Protein AF-A0A931U720-F1 (afdb_monomer_lite)

Foldseek 3Di:
DPVVVVVLVVLVVVLVVLLVVQLVQFDADDLQDDDPVRVVVLVVVLVVDDPVCSVVSCVQCNDSVNSNVVQLVVQLCCQVPPVCCCVPQNPVVLVVQLVQLLVVCCVVPVPSLVVQQVVLSVSCSRGPFRGPNGSCSNVCSSVVSSVRSVVVVVVPVVDPPPD

Secondary structure (DSSP, 8-state):
--HHHHHHHHHHHHHHHHHHHHHHHSPPP-TTS--HHHHHHHHHHHTTS-TTTHHHHHHHHTSHHHHHHHHHHHHHHHHH-HHHHHHHTS-GGGHHHHHHHHHHHHHH-HHHHHHHHHHHHHHHHHH----TT-SGGGHHHHHHHHHHHHHHHHHHHHS----

pLDDT: mean 89.55, std 8.54, range [46.06, 97.62]

Structure (mmCIF, N/CA/C/O backbone):
data_AF-A0A931U720-F1
#
_entry.id   AF-A0A931U720-F1
#
loop_
_atom_site.group_PDB
_atom_site.id
_atom_site.type_symbol
_atom_site.label_atom_id
_atom_site.label_alt_id
_atom_site.label_comp_id
_atom_site.label_asym_id
_atom_site.label_entity_id
_atom_site.label_seq_id
_atom_site.pdbx_PDB_ins_code
_atom_site.Cartn_x
_atom_site.Cartn_y
_atom_site.Cartn_z
_atom_site.occupancy
_atom_site.B_iso_or_equiv
_atom_site.auth_seq_id
_atom_site.auth_comp_id
_atom_site.auth_asym_id
_atom_site.auth_atom_id
_atom_site.pdbx_PDB_model_num
ATOM 1 N N . MET A 1 1 ? -31.435 3.318 12.784 1.00 46.06 1 MET A N 1
ATOM 2 C CA . MET A 1 1 ? -30.032 3.170 12.314 1.00 46.06 1 MET A CA 1
ATOM 3 C C . MET A 1 1 ? -29.774 3.881 10.969 1.00 46.06 1 MET A C 1
ATOM 5 O O . MET A 1 1 ? -29.479 3.225 9.979 1.00 46.06 1 MET A O 1
ATOM 9 N N . ARG A 1 2 ? -29.867 5.222 10.889 1.00 50.47 2 ARG A N 1
ATOM 10 C CA . ARG A 1 2 ? -29.521 5.994 9.664 1.00 50.47 2 ARG A CA 1
ATOM 11 C C . ARG A 1 2 ? -28.153 6.699 9.735 1.00 50.47 2 ARG A C 1
ATOM 13 O O . ARG A 1 2 ? -27.600 7.018 8.689 1.00 50.47 2 ARG A O 1
ATOM 20 N N . LEU A 1 3 ? -27.576 6.855 10.934 1.00 54.62 3 LEU A N 1
ATOM 21 C CA . LEU A 1 3 ? -26.295 7.549 11.147 1.00 54.62 3 LEU A CA 1
ATOM 22 C C . LEU A 1 3 ? -25.107 6.891 10.413 1.00 54.62 3 LEU A C 1
ATOM 24 O O . LEU A 1 3 ? -24.229 7.589 9.921 1.00 54.62 3 LEU A O 1
ATOM 28 N N . GLY A 1 4 ? -25.102 5.558 10.277 1.00 78.50 4 GLY A N 1
ATOM 29 C CA . GLY A 1 4 ? -23.968 4.824 9.696 1.00 78.50 4 GLY A CA 1
ATOM 30 C C . GLY A 1 4 ? -23.730 5.075 8.203 1.00 78.50 4 GLY A C 1
ATOM 31 O O . GLY A 1 4 ? -22.589 5.036 7.754 1.00 78.50 4 GLY A O 1
ATOM 32 N N . ARG A 1 5 ? -24.778 5.383 7.422 1.00 84.94 5 ARG A N 1
ATOM 33 C CA . ARG A 1 5 ? -24.624 5.630 5.976 1.00 84.94 5 ARG A CA 1
ATOM 34 C C . ARG A 1 5 ? -24.016 7.002 5.698 1.00 84.94 5 ARG A C 1
ATOM 36 O O . ARG A 1 5 ? -23.138 7.106 4.854 1.00 84.94 5 ARG A O 1
ATOM 43 N N . GLY A 1 6 ? -24.448 8.032 6.430 1.00 90.12 6 GLY A N 1
ATOM 44 C CA . GLY A 1 6 ? -23.916 9.390 6.277 1.00 90.12 6 GLY A CA 1
ATOM 45 C C . GLY A 1 6 ? -22.420 9.461 6.583 1.00 90.12 6 GLY A C 1
ATOM 46 O O . GLY A 1 6 ? -21.660 9.998 5.784 1.00 90.12 6 GLY A O 1
ATOM 47 N N . ILE A 1 7 ? -21.992 8.834 7.684 1.00 89.50 7 ILE A N 1
ATOM 48 C CA . ILE A 1 7 ? -20.573 8.759 8.067 1.00 89.50 7 ILE A CA 1
ATOM 49 C C . ILE A 1 7 ? -19.758 8.019 7.001 1.00 89.50 7 ILE A C 1
ATOM 51 O O . ILE A 1 7 ? -18.675 8.470 6.641 1.00 89.50 7 ILE A O 1
ATOM 55 N N . TYR A 1 8 ? -20.286 6.920 6.454 1.00 89.56 8 TYR A N 1
ATOM 56 C CA . TYR A 1 8 ? -19.620 6.193 5.376 1.00 89.56 8 TYR A CA 1
ATOM 57 C C . TYR A 1 8 ? -19.434 7.053 4.118 1.00 89.56 8 TYR A C 1
ATOM 59 O O . TYR A 1 8 ? -18.322 7.137 3.607 1.00 89.56 8 TYR A O 1
ATOM 67 N N . TYR A 1 9 ? -20.480 7.733 3.638 1.00 93.25 9 TYR A N 1
ATOM 68 C CA . TYR A 1 9 ? -20.360 8.598 2.458 1.00 93.25 9 TYR A CA 1
ATOM 69 C C . TYR A 1 9 ? -19.408 9.770 2.688 1.00 93.25 9 TYR A C 1
ATOM 71 O O . TYR A 1 9 ? -18.633 10.106 1.795 1.00 93.25 9 TYR A O 1
ATOM 79 N N . LEU A 1 10 ? -19.420 10.354 3.889 1.00 94.00 10 LEU A N 1
ATOM 80 C CA . LEU A 1 10 ? -18.461 11.387 4.264 1.00 94.00 10 LEU A CA 1
ATOM 81 C C . LEU A 1 10 ? -17.025 10.845 4.238 1.00 94.00 10 LEU A C 1
ATOM 83 O O . LEU A 1 10 ? -16.146 11.485 3.668 1.00 94.00 10 LEU A O 1
ATOM 87 N N . ALA A 1 11 ? -16.791 9.650 4.790 1.00 92.38 11 ALA A N 1
ATOM 88 C CA . ALA A 1 11 ? -15.483 8.999 4.758 1.00 92.38 11 ALA A CA 1
ATOM 89 C C . ALA A 1 11 ? -15.019 8.709 3.322 1.00 92.38 11 ALA A C 1
ATOM 91 O O . ALA A 1 11 ? -13.859 8.947 3.000 1.00 92.38 11 ALA A O 1
ATOM 92 N N . VAL A 1 12 ? -15.922 8.258 2.444 1.00 94.06 12 VAL A N 1
ATOM 93 C CA . VAL A 1 12 ? -15.627 8.060 1.016 1.00 94.06 12 VAL A CA 1
ATOM 94 C C . VAL A 1 12 ? -15.254 9.383 0.350 1.00 94.06 12 VAL A C 1
ATOM 96 O O . VAL A 1 12 ? -14.254 9.438 -0.357 1.00 94.06 12 VAL A O 1
ATOM 99 N N . LEU A 1 13 ? -16.009 10.457 0.587 1.00 96.06 13 LEU A N 1
ATOM 100 C CA . LEU A 1 13 ? -15.742 11.762 -0.021 1.00 96.06 13 LEU A CA 1
ATOM 101 C C . LEU A 1 13 ? -14.399 12.343 0.440 1.00 96.06 13 LEU A C 1
ATOM 103 O O . LEU A 1 13 ? -13.624 12.827 -0.384 1.00 96.06 13 LEU A O 1
ATOM 107 N N . LEU A 1 14 ? -14.088 12.235 1.735 1.00 95.56 14 LEU A N 1
ATOM 108 C CA . LEU A 1 14 ? -12.783 12.620 2.275 1.00 95.56 14 LEU A CA 1
ATOM 109 C C . LEU A 1 14 ? -11.656 11.770 1.678 1.00 95.56 14 LEU A C 1
ATOM 111 O O . LEU A 1 14 ? -10.629 12.317 1.280 1.00 95.56 14 LEU A O 1
ATOM 115 N N . MET A 1 15 ? -11.863 10.455 1.556 1.00 95.81 15 MET A N 1
ATOM 116 C CA . MET A 1 15 ? -10.894 9.555 0.933 1.00 95.81 15 MET A CA 1
ATOM 117 C C . MET A 1 15 ? -10.637 9.948 -0.524 1.00 95.81 15 MET A C 1
ATOM 119 O O . MET A 1 15 ? -9.486 10.091 -0.914 1.00 95.81 15 MET A O 1
ATOM 123 N N . LEU A 1 16 ? -11.679 10.211 -1.317 1.00 96.12 16 LEU A N 1
ATOM 124 C CA . LEU A 1 16 ? -11.534 10.676 -2.702 1.00 96.12 16 LEU A CA 1
ATOM 125 C C . LEU A 1 16 ? -10.749 11.994 -2.794 1.00 96.12 16 LEU A C 1
ATOM 127 O O . LEU A 1 16 ? -9.900 12.135 -3.674 1.00 96.12 16 LEU A O 1
ATOM 131 N N . GLY A 1 17 ? -10.978 12.930 -1.869 1.00 96.81 17 GLY A N 1
ATOM 132 C CA . GLY A 1 17 ? -10.193 14.163 -1.775 1.00 96.81 17 GLY A CA 1
ATOM 133 C C . GLY A 1 17 ? -8.708 13.895 -1.510 1.00 96.81 17 GLY A C 1
ATOM 134 O O . GLY A 1 17 ? -7.848 14.451 -2.193 1.00 96.81 17 GLY A O 1
ATOM 135 N N . LEU A 1 18 ? -8.393 12.996 -0.575 1.00 95.62 18 LEU A N 1
ATOM 136 C CA . LEU A 1 18 ? -7.011 12.601 -0.283 1.00 95.62 18 LEU A CA 1
ATOM 137 C C . LEU A 1 18 ? -6.351 11.876 -1.458 1.00 95.62 18 LEU A C 1
ATOM 139 O O . LEU A 1 18 ? -5.198 12.158 -1.770 1.00 95.62 18 LEU A O 1
ATOM 143 N N . LEU A 1 19 ? -7.079 10.994 -2.144 1.00 95.62 19 LEU A N 1
ATOM 144 C CA . LEU A 1 19 ? -6.611 10.315 -3.354 1.00 95.62 19 LEU A CA 1
ATOM 145 C C . LEU A 1 19 ? -6.290 11.316 -4.466 1.00 95.62 19 LEU A C 1
ATOM 147 O O . LEU A 1 19 ? -5.257 11.200 -5.121 1.00 95.62 19 LEU A O 1
ATOM 151 N N . PHE A 1 20 ? -7.131 12.334 -4.647 1.00 95.44 20 PHE A N 1
ATOM 152 C CA . PHE A 1 20 ? -6.875 13.398 -5.614 1.00 95.44 20 PHE A CA 1
ATOM 153 C C . PHE A 1 20 ? -5.603 14.185 -5.274 1.00 95.44 20 PHE A C 1
ATOM 155 O O . PHE A 1 20 ? -4.771 14.428 -6.150 1.00 95.44 20 PHE A O 1
ATOM 162 N N . LEU A 1 21 ? -5.415 14.546 -4.001 1.00 94.50 21 LEU A N 1
ATOM 163 C CA . LEU A 1 21 ? -4.194 15.216 -3.554 1.00 94.50 21 LEU A CA 1
ATOM 164 C C . LEU A 1 21 ? -2.962 14.319 -3.731 1.00 94.50 21 LEU A C 1
ATOM 166 O O . LEU A 1 21 ? -1.925 14.803 -4.182 1.00 94.50 21 LEU A O 1
ATOM 170 N N . GLN A 1 22 ? -3.070 13.021 -3.429 1.00 93.44 22 GLN A N 1
ATOM 171 C CA . GLN A 1 22 ? -1.982 12.057 -3.608 1.00 93.44 22 GLN A CA 1
ATOM 172 C C . GLN A 1 22 ? -1.599 11.967 -5.082 1.00 93.44 22 GLN A C 1
ATOM 174 O O . GLN A 1 22 ? -0.420 12.065 -5.415 1.00 93.44 22 GLN A O 1
ATOM 179 N N . TYR A 1 23 ? -2.589 11.844 -5.965 1.00 93.19 23 TYR A N 1
ATOM 180 C CA . TYR A 1 23 ? -2.384 11.817 -7.408 1.00 93.19 23 TYR A CA 1
ATOM 181 C C . TYR A 1 23 ? -1.678 13.080 -7.911 1.00 93.19 23 TYR A C 1
ATOM 183 O O . TYR A 1 23 ? -0.735 12.993 -8.689 1.00 93.19 23 TYR A O 1
ATOM 191 N N . ARG A 1 24 ? -2.089 14.260 -7.435 1.00 92.06 24 ARG A N 1
ATOM 192 C CA . ARG A 1 24 ? -1.475 15.537 -7.832 1.00 92.06 24 ARG A CA 1
ATOM 193 C C . ARG A 1 24 ? -0.064 15.731 -7.277 1.00 92.06 24 ARG A C 1
ATOM 195 O O . ARG A 1 24 ? 0.736 16.401 -7.924 1.00 92.06 24 ARG A O 1
ATOM 202 N N . GLY A 1 25 ? 0.218 15.196 -6.091 1.00 88.94 25 GLY A N 1
ATOM 203 C CA . GLY A 1 25 ? 1.513 15.323 -5.420 1.00 88.94 25 GLY A CA 1
ATOM 204 C C . GLY A 1 25 ? 2.551 14.274 -5.824 1.00 88.94 25 GLY A C 1
ATOM 205 O O . GLY A 1 25 ? 3.729 14.450 -5.525 1.00 88.94 25 GLY A O 1
ATOM 206 N N . THR A 1 26 ? 2.138 13.194 -6.491 1.00 88.75 26 THR A N 1
ATOM 207 C CA . THR A 1 26 ? 3.034 12.101 -6.894 1.00 88.75 26 THR A CA 1
ATOM 208 C C . THR A 1 26 ? 3.529 12.330 -8.317 1.00 88.75 26 THR A C 1
ATOM 210 O O . THR A 1 26 ? 2.749 12.668 -9.210 1.00 88.75 26 THR A O 1
ATOM 213 N N . LYS A 1 27 ? 4.832 12.151 -8.550 1.00 84.12 27 LYS A N 1
ATOM 214 C CA . LYS A 1 27 ? 5.379 12.218 -9.910 1.00 84.12 27 LYS A CA 1
ATOM 215 C C . LYS A 1 27 ? 4.882 11.014 -10.721 1.00 84.12 27 LYS A C 1
ATOM 217 O O . LYS A 1 27 ? 4.986 9.891 -10.235 1.00 84.12 27 LYS A O 1
ATOM 222 N N . PRO A 1 28 ? 4.359 11.209 -11.945 1.00 73.94 28 PRO A N 1
ATOM 223 C CA . PRO A 1 28 ? 3.861 10.099 -12.744 1.00 73.94 28 PRO A CA 1
ATOM 224 C C . PRO A 1 28 ? 5.001 9.144 -13.112 1.00 73.94 28 PRO A C 1
ATOM 226 O O . PRO A 1 28 ? 6.007 9.554 -13.693 1.00 73.94 28 PRO A O 1
ATOM 229 N N . THR A 1 29 ? 4.831 7.860 -12.803 1.00 79.00 29 THR A N 1
ATOM 230 C CA . THR A 1 29 ? 5.769 6.813 -13.218 1.00 79.00 29 THR A CA 1
ATOM 231 C C . THR A 1 29 ? 5.659 6.565 -14.724 1.00 79.00 29 THR A C 1
ATOM 233 O O . THR A 1 29 ? 4.569 6.355 -15.257 1.00 79.00 29 THR A O 1
ATOM 236 N N . ASN A 1 30 ? 6.792 6.540 -15.432 1.00 84.12 30 ASN A N 1
ATOM 237 C CA . ASN A 1 30 ? 6.819 6.097 -16.825 1.00 84.12 30 ASN A CA 1
ATOM 238 C C . ASN A 1 30 ? 6.763 4.563 -16.880 1.00 84.12 30 ASN A C 1
ATOM 240 O O . ASN A 1 30 ? 7.768 3.887 -16.654 1.00 84.12 30 ASN A O 1
ATOM 244 N N . TYR A 1 31 ? 5.584 4.018 -17.172 1.00 83.69 31 TYR A N 1
ATOM 245 C CA . TYR A 1 31 ? 5.357 2.573 -17.217 1.00 83.69 31 TYR A CA 1
ATOM 246 C C . TYR A 1 31 ? 5.884 1.882 -18.476 1.00 83.69 31 TYR A C 1
ATOM 248 O O . TYR A 1 31 ? 6.117 0.680 -18.449 1.00 83.69 31 TYR A O 1
ATOM 256 N N . GLY A 1 32 ? 6.090 2.620 -19.569 1.00 82.56 32 GLY A N 1
ATOM 257 C CA . GLY A 1 32 ? 6.535 2.044 -20.841 1.00 82.56 32 GLY A CA 1
ATOM 258 C C . GLY A 1 32 ? 8.048 1.859 -20.948 1.00 82.56 32 GLY A C 1
ATOM 259 O O . GLY A 1 32 ? 8.523 1.238 -21.895 1.00 82.56 32 GLY A O 1
ATOM 260 N N . GLN A 1 33 ? 8.821 2.423 -20.016 1.00 86.06 33 GLN A N 1
ATOM 261 C CA . GLN A 1 33 ? 10.280 2.421 -20.078 1.00 86.06 33 GLN A CA 1
ATOM 262 C C . GLN A 1 33 ? 10.885 2.135 -18.710 1.00 86.06 33 GLN A C 1
ATOM 264 O O . GLN A 1 33 ? 10.480 2.713 -17.703 1.00 86.06 33 GLN A O 1
ATOM 269 N N . LEU A 1 34 ? 11.889 1.262 -18.687 1.00 86.00 34 LEU A N 1
ATOM 270 C CA . LEU A 1 34 ? 12.708 1.025 -17.504 1.00 86.00 34 LEU A CA 1
ATOM 271 C C . LEU A 1 34 ? 13.673 2.192 -17.301 1.00 86.00 34 LEU A C 1
ATOM 273 O O . LEU A 1 34 ? 14.310 2.656 -18.253 1.00 86.00 34 LEU A O 1
ATOM 277 N N . THR A 1 35 ? 13.810 2.627 -16.054 1.00 88.69 35 THR A N 1
ATOM 278 C CA . THR A 1 35 ? 14.913 3.499 -15.641 1.00 88.69 35 THR A CA 1
ATOM 279 C C . THR A 1 35 ? 16.243 2.752 -15.758 1.00 88.69 35 THR A C 1
ATOM 281 O O . THR A 1 35 ? 16.281 1.526 -15.882 1.00 88.69 35 THR A O 1
ATOM 284 N N . GLU A 1 36 ? 17.359 3.475 -15.708 1.00 89.50 36 GLU A N 1
ATOM 285 C CA . GLU A 1 36 ? 18.690 2.862 -15.764 1.00 89.50 36 GLU A CA 1
ATOM 286 C C . GLU A 1 36 ? 18.897 1.832 -14.643 1.00 89.50 36 GLU A C 1
ATOM 288 O O . GLU A 1 36 ? 19.326 0.708 -14.899 1.00 89.50 36 GLU A O 1
ATOM 293 N N . ILE A 1 37 ? 18.482 2.172 -13.420 1.00 89.25 37 ILE A N 1
ATOM 294 C CA . ILE A 1 37 ? 18.552 1.281 -12.255 1.00 89.25 37 ILE A CA 1
ATOM 295 C C . ILE A 1 37 ? 17.700 0.025 -12.480 1.00 89.25 37 ILE A C 1
ATOM 297 O O . ILE A 1 37 ? 18.144 -1.092 -12.215 1.00 89.25 37 ILE A O 1
ATOM 301 N N . GLU A 1 38 ? 16.484 0.184 -13.006 1.00 88.94 38 GLU A N 1
ATOM 302 C CA . GLU A 1 38 ? 15.595 -0.945 -13.296 1.00 88.94 38 GLU A CA 1
ATOM 303 C C . GLU A 1 38 ? 16.142 -1.841 -14.411 1.00 88.94 38 GLU A C 1
ATOM 305 O O . GLU A 1 38 ? 16.013 -3.062 -14.329 1.00 88.94 38 GLU A O 1
ATOM 310 N N . ARG A 1 39 ? 16.800 -1.260 -15.420 1.00 89.81 39 ARG A N 1
ATOM 311 C CA . ARG A 1 39 ? 17.465 -2.008 -16.493 1.00 89.81 39 ARG A CA 1
ATOM 312 C C . ARG A 1 39 ? 18.646 -2.812 -15.956 1.00 89.81 39 ARG A C 1
ATOM 314 O O . ARG A 1 39 ? 18.811 -3.968 -16.330 1.00 89.81 39 ARG A O 1
ATOM 321 N N . ILE A 1 40 ? 19.439 -2.240 -15.052 1.00 91.38 40 ILE A N 1
ATOM 322 C CA . ILE A 1 40 ? 20.528 -2.965 -14.382 1.00 91.38 40 ILE A CA 1
ATOM 323 C C . ILE A 1 40 ? 19.961 -4.130 -13.560 1.00 91.38 40 ILE A C 1
ATOM 325 O O . ILE A 1 40 ? 20.469 -5.249 -13.644 1.00 91.38 40 ILE A O 1
ATOM 329 N N . ALA A 1 41 ? 18.879 -3.900 -12.810 1.00 89.62 41 ALA A N 1
ATOM 330 C CA . ALA A 1 41 ? 18.210 -4.951 -12.046 1.00 89.62 41 ALA A CA 1
ATOM 331 C C . ALA A 1 41 ? 17.647 -6.059 -12.954 1.00 89.62 41 ALA A C 1
ATOM 333 O O . ALA A 1 41 ? 17.767 -7.239 -12.627 1.00 89.62 41 ALA A O 1
ATOM 334 N N . GLN A 1 42 ? 17.083 -5.693 -14.107 1.00 89.44 42 GLN A N 1
ATOM 335 C CA . GLN A 1 42 ? 16.624 -6.638 -15.121 1.00 89.44 42 GLN A CA 1
ATOM 336 C C . GLN A 1 42 ? 17.777 -7.484 -15.664 1.00 89.44 42 GLN A C 1
ATOM 338 O O . GLN A 1 42 ? 17.696 -8.707 -15.640 1.00 89.44 42 GLN A O 1
ATOM 343 N N . LEU A 1 43 ? 18.883 -6.858 -16.076 1.00 89.75 43 LEU A N 1
ATOM 344 C CA . LEU A 1 43 ? 20.066 -7.569 -16.567 1.00 89.75 43 LEU A CA 1
ATOM 345 C C . LEU A 1 43 ? 20.634 -8.530 -15.518 1.00 89.75 43 LEU A C 1
ATOM 347 O O . LEU A 1 43 ? 21.053 -9.635 -15.856 1.00 89.75 43 LEU A O 1
ATOM 351 N N . ARG A 1 44 ? 20.607 -8.143 -14.238 1.00 90.31 44 ARG A N 1
ATOM 352 C CA . ARG A 1 44 ? 21.025 -9.020 -13.142 1.00 90.31 44 ARG A CA 1
ATOM 353 C C . ARG A 1 44 ? 20.144 -10.266 -13.041 1.00 90.31 44 ARG A C 1
ATOM 355 O O . ARG A 1 44 ? 20.697 -11.357 -13.004 1.00 90.31 44 ARG A O 1
ATOM 362 N N . ARG A 1 45 ? 18.813 -10.120 -13.079 1.00 88.25 45 ARG A N 1
ATOM 363 C CA . ARG A 1 45 ? 17.884 -11.269 -13.108 1.00 88.25 45 ARG A CA 1
ATOM 364 C C . ARG A 1 45 ? 18.082 -12.125 -14.354 1.00 88.25 45 ARG A C 1
ATOM 366 O O . ARG A 1 45 ? 18.102 -13.345 -14.269 1.00 88.25 45 ARG A O 1
ATOM 373 N N . MET A 1 46 ? 18.304 -11.495 -15.506 1.00 87.88 46 MET A N 1
ATOM 374 C CA . MET A 1 46 ? 18.574 -12.206 -16.755 1.00 87.88 46 MET A CA 1
ATOM 375 C C . MET A 1 46 ? 19.820 -13.099 -16.670 1.00 87.88 46 MET A C 1
ATOM 377 O O . MET A 1 46 ? 19.835 -14.180 -17.255 1.00 87.88 46 MET A O 1
ATOM 381 N N . ASN A 1 47 ? 20.838 -12.672 -15.920 1.00 89.06 47 ASN A N 1
ATOM 382 C CA . ASN A 1 47 ? 22.059 -13.449 -15.697 1.00 89.06 47 ASN A CA 1
ATOM 383 C C . ASN A 1 47 ? 21.864 -14.643 -14.746 1.00 89.06 47 ASN A C 1
ATOM 385 O O . ASN A 1 47 ? 22.734 -15.508 -14.690 1.00 89.06 47 ASN A O 1
ATOM 389 N N . GLU A 1 48 ? 20.755 -14.705 -14.006 1.00 90.44 48 GLU A N 1
ATOM 390 C CA . GLU A 1 48 ? 20.429 -15.833 -13.123 1.00 90.44 48 GLU A CA 1
ATOM 391 C C . GLU A 1 48 ? 19.769 -16.997 -13.885 1.00 90.44 48 GLU A C 1
ATOM 393 O O . GLU A 1 48 ? 19.779 -18.134 -13.411 1.00 90.44 48 GLU A O 1
ATOM 398 N N . TYR A 1 49 ? 19.236 -16.757 -15.090 1.00 89.50 49 TYR A N 1
ATOM 399 C CA . TYR A 1 49 ? 18.689 -17.827 -15.925 1.00 89.50 49 TYR A CA 1
ATOM 400 C C . TYR A 1 49 ? 19.794 -18.674 -16.566 1.00 89.50 49 TYR A C 1
ATOM 402 O O . TYR A 1 49 ? 20.847 -18.186 -16.973 1.00 89.50 49 TYR A O 1
ATOM 410 N N . SER A 1 50 ? 19.508 -19.966 -16.751 1.00 93.50 50 SER A N 1
ATOM 411 C CA . SER A 1 50 ? 20.371 -20.860 -17.531 1.00 93.50 50 SER A CA 1
ATOM 412 C C . SER A 1 50 ? 20.561 -20.337 -18.971 1.00 93.50 50 SER A C 1
ATOM 414 O O . SER A 1 50 ? 19.600 -19.830 -19.567 1.00 93.50 50 SER A O 1
ATOM 416 N N . PRO A 1 51 ? 21.747 -20.527 -19.589 1.00 90.25 51 PRO A N 1
ATOM 417 C CA . PRO A 1 51 ? 22.022 -20.079 -20.957 1.00 90.25 51 PRO A CA 1
ATOM 418 C C . PRO A 1 51 ? 20.996 -20.555 -21.997 1.00 90.25 51 PRO A C 1
ATOM 420 O O . PRO A 1 51 ? 20.714 -19.839 -22.957 1.00 90.25 51 PRO A O 1
ATOM 423 N N . ALA A 1 52 ? 20.400 -21.737 -21.796 1.00 92.06 52 ALA A N 1
ATOM 424 C CA . ALA A 1 52 ? 19.383 -22.286 -22.694 1.00 92.06 52 ALA A CA 1
ATOM 425 C C . ALA A 1 52 ? 18.074 -21.473 -22.679 1.00 92.06 52 ALA A C 1
ATOM 427 O O . ALA A 1 52 ? 17.392 -21.379 -23.699 1.00 92.06 52 ALA A O 1
ATOM 428 N N . PHE A 1 53 ? 17.741 -20.853 -21.543 1.00 92.12 53 PHE A N 1
ATOM 429 C CA . PHE A 1 53 ? 16.513 -20.077 -21.357 1.00 92.12 53 PHE A CA 1
ATOM 430 C C . PHE A 1 53 ? 16.713 -18.570 -21.518 1.00 92.12 53 PHE A C 1
ATOM 432 O O . PHE A 1 53 ? 15.728 -17.848 -21.653 1.00 92.12 53 PHE A O 1
ATOM 439 N N . TYR A 1 54 ? 17.957 -18.089 -21.579 1.00 89.12 54 TYR A N 1
ATOM 440 C CA . TYR A 1 54 ? 18.280 -16.661 -21.658 1.00 89.12 54 TYR A CA 1
ATOM 441 C C . TYR A 1 54 ? 17.529 -15.924 -22.779 1.00 89.12 54 TYR A C 1
ATOM 443 O O . TYR A 1 54 ? 16.956 -14.857 -22.567 1.00 89.12 54 TYR A O 1
ATOM 451 N N . ARG A 1 55 ? 17.480 -16.508 -23.986 1.00 87.44 55 ARG A N 1
ATOM 452 C CA . ARG A 1 55 ? 16.784 -15.901 -25.136 1.00 87.44 55 ARG A CA 1
ATOM 453 C C . ARG A 1 55 ? 15.279 -15.784 -24.910 1.00 87.44 55 ARG A C 1
ATOM 455 O O . ARG A 1 55 ? 14.682 -14.786 -25.305 1.00 87.44 55 ARG A O 1
ATOM 462 N N . LEU A 1 56 ? 14.682 -16.798 -24.284 1.00 88.81 56 LEU A N 1
ATOM 463 C CA . LEU A 1 56 ? 13.259 -16.809 -23.967 1.00 88.81 56 LEU A CA 1
ATOM 464 C C . LEU A 1 56 ? 12.946 -15.790 -22.866 1.00 88.81 56 LEU A C 1
ATOM 466 O O . LEU A 1 56 ? 12.016 -15.006 -23.025 1.00 88.81 56 LEU A O 1
ATOM 470 N N . ALA A 1 57 ? 13.758 -15.752 -21.806 1.00 87.06 57 ALA A N 1
ATOM 471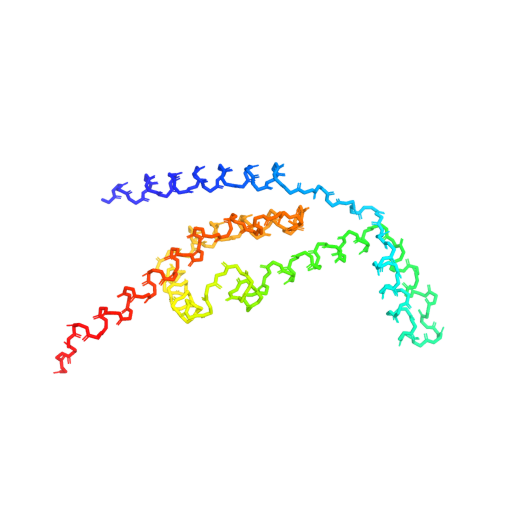 C CA . ALA A 1 57 ? 13.632 -14.781 -20.723 1.00 87.06 57 ALA A CA 1
ATOM 472 C C . ALA A 1 57 ? 13.734 -13.344 -21.253 1.00 87.06 57 ALA A C 1
ATOM 474 O O . ALA A 1 57 ? 12.857 -12.533 -20.976 1.00 87.06 57 ALA A O 1
ATOM 475 N N . ASN A 1 58 ? 14.714 -13.050 -22.114 1.00 88.06 58 ASN A N 1
ATOM 476 C CA . ASN A 1 58 ? 14.835 -11.735 -22.750 1.00 88.06 58 ASN A CA 1
ATOM 477 C C . ASN A 1 58 ? 13.582 -11.366 -23.564 1.00 88.06 58 ASN A C 1
ATOM 479 O O . ASN A 1 58 ? 13.069 -10.257 -23.465 1.00 88.06 58 ASN A O 1
ATOM 483 N N . LEU A 1 59 ? 13.057 -12.307 -24.355 1.00 88.94 59 LEU A N 1
ATOM 484 C CA . LEU A 1 59 ? 11.876 -12.073 -25.189 1.00 88.94 59 LEU A CA 1
ATOM 485 C C . LEU A 1 59 ? 10.598 -11.855 -24.371 1.00 88.94 59 LEU A C 1
ATOM 487 O O . LEU A 1 59 ? 9.684 -11.183 -24.846 1.00 88.94 59 LEU A O 1
ATOM 491 N N . ILE A 1 60 ? 10.508 -12.438 -23.177 1.00 88.62 60 ILE A N 1
ATOM 492 C CA . ILE A 1 60 ? 9.380 -12.235 -22.265 1.00 88.62 60 ILE A CA 1
ATOM 493 C C . ILE A 1 60 ? 9.559 -10.921 -21.501 1.00 88.62 60 ILE A C 1
ATOM 495 O O . ILE A 1 60 ? 8.648 -10.096 -21.502 1.00 88.62 60 ILE A O 1
ATOM 499 N N . GLU A 1 61 ? 10.727 -10.693 -20.900 1.00 85.06 61 GLU A N 1
ATOM 500 C CA . GLU A 1 61 ? 10.978 -9.532 -20.041 1.00 85.06 61 GLU A CA 1
ATOM 501 C C . GLU A 1 61 ? 11.102 -8.208 -20.816 1.00 85.06 61 GLU A C 1
ATOM 503 O O . GLU A 1 61 ? 10.848 -7.148 -20.248 1.00 85.06 61 GLU A O 1
ATOM 508 N N . ALA A 1 62 ? 11.455 -8.231 -22.106 1.00 84.75 62 ALA A N 1
ATOM 509 C CA . ALA A 1 62 ? 11.524 -7.023 -22.937 1.00 84.75 62 ALA A CA 1
ATOM 510 C C . ALA A 1 62 ? 10.151 -6.521 -23.423 1.00 84.75 62 ALA A C 1
ATOM 512 O O . ALA A 1 62 ? 10.068 -5.449 -24.027 1.00 84.75 62 ALA A O 1
ATOM 513 N N . ARG A 1 63 ? 9.071 -7.282 -23.197 1.00 90.69 63 ARG A N 1
ATOM 514 C CA . ARG A 1 63 ? 7.724 -6.881 -23.616 1.00 90.69 63 ARG A CA 1
ATOM 515 C C . ARG A 1 63 ? 7.235 -5.689 -22.790 1.00 90.69 63 ARG A C 1
ATOM 517 O O . ARG A 1 63 ? 7.384 -5.711 -21.566 1.00 90.69 63 ARG A O 1
ATOM 524 N N . PRO A 1 64 ? 6.602 -4.677 -23.407 1.00 89.31 64 PRO A N 1
ATOM 525 C CA . PRO A 1 64 ? 6.095 -3.521 -22.672 1.00 89.31 64 PRO A CA 1
ATOM 526 C C . PRO A 1 64 ? 5.082 -3.929 -21.596 1.00 89.31 64 PRO A C 1
ATOM 528 O O . PRO A 1 64 ? 5.074 -3.350 -20.514 1.00 89.31 64 PRO A O 1
ATOM 531 N N . GLU A 1 65 ? 4.287 -4.973 -21.831 1.00 91.56 65 GLU A N 1
ATOM 532 C CA . GLU A 1 65 ? 3.340 -5.509 -20.852 1.00 91.56 65 GLU A CA 1
ATOM 533 C C . GLU A 1 65 ? 4.050 -6.092 -19.625 1.00 91.56 65 GLU A C 1
ATOM 535 O O . GLU A 1 65 ? 3.597 -5.888 -18.500 1.00 91.56 65 GLU A O 1
ATOM 540 N N . ALA A 1 66 ? 5.183 -6.773 -19.827 1.00 89.94 66 ALA A N 1
ATOM 541 C CA . ALA A 1 66 ? 5.989 -7.313 -18.736 1.00 89.94 66 ALA A CA 1
ATOM 542 C C . ALA A 1 66 ? 6.627 -6.187 -17.910 1.00 89.94 66 ALA A C 1
ATOM 544 O O . ALA A 1 66 ? 6.642 -6.258 -16.682 1.00 89.94 66 ALA A O 1
ATOM 545 N N . VAL A 1 67 ? 7.084 -5.116 -18.567 1.00 89.88 67 VAL A N 1
ATOM 546 C CA . VAL A 1 67 ? 7.616 -3.919 -17.894 1.00 89.88 67 VAL A CA 1
ATOM 547 C C . VAL A 1 67 ? 6.535 -3.228 -17.059 1.00 89.88 67 VAL A C 1
ATOM 549 O O . VAL A 1 67 ? 6.784 -2.884 -15.902 1.00 89.88 67 VAL A O 1
ATOM 552 N N . ILE A 1 68 ? 5.329 -3.061 -17.612 1.00 91.00 68 ILE A N 1
ATOM 553 C CA . ILE A 1 68 ? 4.184 -2.489 -16.891 1.00 91.00 68 ILE A CA 1
ATOM 554 C C . ILE A 1 68 ? 3.855 -3.348 -15.668 1.00 91.00 68 ILE A C 1
ATOM 556 O O . ILE A 1 68 ? 3.766 -2.818 -14.561 1.00 91.00 68 ILE A O 1
ATOM 560 N N . TYR A 1 69 ? 3.717 -4.664 -15.855 1.00 91.19 69 TYR A N 1
ATOM 561 C CA . TYR A 1 69 ? 3.415 -5.598 -14.772 1.00 91.19 69 TYR A CA 1
ATOM 562 C C . TYR A 1 69 ? 4.465 -5.527 -13.659 1.00 91.19 69 TYR A C 1
ATOM 564 O O . TYR A 1 69 ? 4.106 -5.345 -12.500 1.00 91.19 69 TYR A O 1
ATOM 572 N N . PHE A 1 70 ? 5.752 -5.573 -14.013 1.00 90.06 70 PHE A N 1
ATOM 573 C CA . PHE A 1 70 ? 6.854 -5.485 -13.054 1.00 90.06 70 PHE A CA 1
ATOM 574 C C . PHE A 1 70 ? 6.806 -4.189 -12.235 1.00 90.06 70 PHE A C 1
ATOM 576 O O . PHE A 1 70 ? 7.032 -4.204 -11.027 1.00 90.06 70 PHE A O 1
ATOM 583 N N . LYS A 1 71 ? 6.487 -3.058 -12.871 1.00 90.56 71 LYS A N 1
ATOM 584 C CA . LYS A 1 71 ? 6.374 -1.770 -12.173 1.00 90.56 71 LYS A CA 1
ATOM 585 C C . LYS A 1 71 ? 5.169 -1.715 -11.244 1.00 90.56 71 LYS A C 1
ATOM 587 O O . LYS A 1 71 ? 5.299 -1.223 -10.129 1.00 90.56 71 LYS A O 1
ATOM 592 N N . LEU A 1 72 ? 4.021 -2.234 -11.677 1.00 92.12 72 LEU A N 1
ATOM 593 C CA . LEU A 1 72 ? 2.834 -2.332 -10.826 1.00 92.12 72 LEU A CA 1
ATOM 594 C C . LEU A 1 72 ? 3.095 -3.246 -9.625 1.00 92.12 72 LEU A C 1
ATOM 596 O O . LEU A 1 72 ? 2.781 -2.870 -8.503 1.00 92.12 72 LEU A O 1
ATOM 600 N N . GLU A 1 73 ? 3.707 -4.411 -9.839 1.00 92.38 73 GLU A N 1
ATOM 601 C CA . GLU A 1 73 ? 4.084 -5.341 -8.770 1.00 92.38 73 GLU A CA 1
ATOM 602 C C . GLU A 1 73 ? 5.051 -4.688 -7.781 1.00 92.38 73 G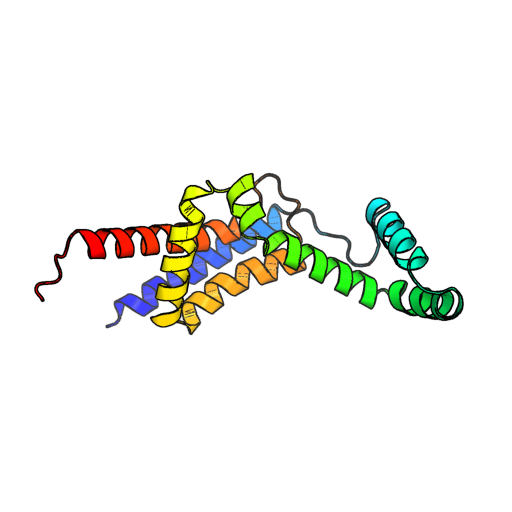LU A C 1
ATOM 604 O O . GLU A 1 73 ? 4.805 -4.706 -6.576 1.00 92.38 73 GLU A O 1
ATOM 609 N N . LYS A 1 74 ? 6.113 -4.051 -8.282 1.00 89.94 74 LYS A N 1
ATOM 610 C CA . LYS A 1 74 ? 7.074 -3.323 -7.452 1.00 89.94 74 LYS A CA 1
ATOM 611 C C . LYS A 1 74 ? 6.382 -2.241 -6.620 1.00 89.94 74 LYS A C 1
ATOM 613 O O . LYS A 1 74 ? 6.549 -2.220 -5.405 1.00 89.94 74 LYS A O 1
ATOM 618 N N . ASN A 1 75 ? 5.563 -1.397 -7.249 1.00 90.62 75 ASN A N 1
ATOM 619 C CA . ASN A 1 75 ? 4.808 -0.360 -6.547 1.00 90.62 75 ASN A CA 1
ATOM 620 C C . ASN A 1 75 ? 3.865 -0.967 -5.503 1.00 90.62 75 ASN A C 1
ATOM 622 O O . ASN A 1 75 ? 3.762 -0.447 -4.396 1.00 90.62 75 ASN A O 1
ATOM 626 N N . PHE A 1 76 ? 3.175 -2.061 -5.826 1.00 92.19 76 PHE A N 1
ATOM 627 C CA . PHE A 1 76 ? 2.307 -2.746 -4.875 1.00 92.19 76 PHE A CA 1
ATOM 628 C C . PHE A 1 76 ? 3.099 -3.231 -3.658 1.00 92.19 76 PHE A C 1
ATOM 630 O O . PHE A 1 76 ? 2.708 -2.937 -2.533 1.00 92.19 76 PHE A O 1
ATOM 637 N N . LEU A 1 77 ? 4.222 -3.921 -3.868 1.00 91.00 77 LEU A N 1
ATOM 638 C CA . LEU A 1 77 ? 5.051 -4.456 -2.786 1.00 91.00 77 LEU A CA 1
ATOM 639 C C . LEU A 1 77 ? 5.649 -3.347 -1.914 1.00 91.00 77 LEU A C 1
ATOM 641 O O . LEU A 1 77 ? 5.586 -3.444 -0.692 1.00 91.00 77 LEU A O 1
ATOM 645 N N . GLU A 1 78 ? 6.152 -2.271 -2.520 1.00 85.31 78 GLU A N 1
ATOM 646 C CA . GLU A 1 78 ? 6.685 -1.113 -1.789 1.00 85.31 78 GLU A CA 1
ATOM 647 C C . GLU A 1 78 ? 5.611 -0.423 -0.934 1.00 85.31 78 GLU A C 1
ATOM 649 O O . GLU A 1 78 ? 5.881 -0.007 0.189 1.00 85.31 78 GLU A O 1
ATOM 654 N N . ASN A 1 79 ? 4.371 -0.338 -1.426 1.00 84.81 79 ASN A N 1
ATOM 655 C CA . ASN A 1 79 ? 3.267 0.270 -0.679 1.00 84.81 79 ASN A CA 1
ATOM 656 C C . ASN A 1 79 ? 2.579 -0.693 0.302 1.00 84.81 79 ASN A C 1
ATOM 658 O O . ASN A 1 79 ? 1.883 -0.237 1.208 1.00 84.81 79 ASN A O 1
ATOM 662 N N . PHE A 1 80 ? 2.717 -2.007 0.119 1.00 85.69 80 PHE A N 1
ATOM 663 C CA . PHE A 1 80 ? 2.104 -3.022 0.980 1.00 85.69 80 PHE A CA 1
ATOM 664 C C . PHE A 1 80 ? 3.041 -3.500 2.097 1.00 85.69 80 PHE A C 1
ATOM 666 O O . PHE A 1 80 ? 2.586 -4.163 3.032 1.00 85.69 80 PHE A O 1
ATOM 673 N N . ASP A 1 81 ? 4.327 -3.142 2.053 1.00 89.94 81 ASP A N 1
ATOM 674 C CA . ASP A 1 81 ? 5.253 -3.386 3.155 1.00 89.94 81 ASP A CA 1
ATOM 675 C C . ASP A 1 81 ? 4.875 -2.533 4.379 1.00 89.94 81 ASP A C 1
ATOM 677 O O . ASP A 1 81 ? 5.345 -1.413 4.598 1.00 89.94 81 ASP A O 1
ATOM 681 N N . LEU A 1 82 ? 3.998 -3.099 5.212 1.00 87.38 82 LEU A N 1
ATOM 682 C CA . LEU A 1 82 ? 3.559 -2.491 6.463 1.00 87.38 82 LEU A CA 1
ATOM 683 C C . LEU A 1 82 ? 4.741 -2.201 7.391 1.00 87.38 82 LEU A C 1
ATOM 685 O O . LEU A 1 82 ? 4.703 -1.218 8.122 1.00 87.38 82 LEU A O 1
ATOM 689 N N . PHE A 1 83 ? 5.796 -3.014 7.384 1.00 90.81 83 PHE A N 1
ATOM 690 C CA . PHE A 1 83 ? 6.932 -2.762 8.263 1.00 90.81 83 PHE A CA 1
ATOM 691 C C . PHE A 1 83 ? 7.707 -1.523 7.808 1.00 90.81 83 PHE A C 1
ATOM 693 O O . PHE A 1 83 ? 8.024 -0.659 8.630 1.00 90.81 83 PHE A O 1
ATOM 700 N N . SER A 1 84 ? 7.935 -1.382 6.501 1.00 89.06 84 SER A N 1
ATOM 701 C CA . SER A 1 84 ? 8.516 -0.164 5.928 1.00 89.06 84 SER A CA 1
ATOM 702 C C . SER A 1 84 ? 7.646 1.064 6.226 1.00 89.06 84 SER A C 1
ATOM 704 O O . SER A 1 84 ? 8.141 2.059 6.756 1.00 89.06 84 SER A O 1
ATOM 706 N N . LEU A 1 85 ? 6.326 0.973 6.034 1.00 89.19 85 LEU A N 1
ATOM 707 C CA . LEU A 1 85 ? 5.401 2.072 6.343 1.00 89.19 85 LEU A CA 1
ATOM 708 C C . LEU A 1 85 ? 5.483 2.531 7.810 1.00 89.19 85 LEU A C 1
ATOM 710 O O . LEU A 1 85 ? 5.549 3.731 8.096 1.00 89.19 85 LEU A O 1
ATOM 714 N N . PHE A 1 86 ? 5.503 1.578 8.742 1.00 92.00 86 PHE A N 1
ATOM 715 C CA . PHE A 1 86 ? 5.565 1.826 10.184 1.00 92.00 86 PHE A CA 1
ATOM 716 C C . PHE A 1 86 ? 6.967 2.112 10.720 1.00 92.00 86 PHE A C 1
ATOM 718 O O . PHE A 1 86 ? 7.104 2.351 11.913 1.00 92.00 86 PHE A O 1
ATOM 725 N N . THR A 1 87 ? 8.007 2.073 9.894 1.00 90.62 87 THR A N 1
ATOM 726 C CA . THR A 1 87 ? 9.359 2.497 10.293 1.00 90.62 87 THR A CA 1
ATOM 727 C C . THR A 1 87 ? 9.736 3.829 9.658 1.00 90.62 87 THR A C 1
ATOM 729 O O . THR A 1 87 ? 10.403 4.636 10.303 1.00 90.62 87 THR A O 1
ATOM 732 N N . SER A 1 88 ? 9.286 4.089 8.427 1.00 89.25 88 SER A N 1
ATOM 733 C CA . SER A 1 88 ? 9.595 5.312 7.679 1.00 89.25 88 SER A CA 1
ATOM 734 C C . SER A 1 88 ? 8.618 6.465 7.925 1.00 89.25 88 SER A C 1
ATOM 736 O O . SER A 1 88 ? 9.053 7.615 7.937 1.00 89.25 88 SER A O 1
ATOM 738 N N . TYR A 1 89 ? 7.321 6.195 8.120 1.00 88.69 89 TYR A N 1
ATOM 739 C CA . TYR A 1 89 ? 6.288 7.247 8.157 1.00 88.69 89 TYR A CA 1
ATOM 740 C C . TYR A 1 89 ? 5.468 7.281 9.447 1.00 88.69 89 TYR A C 1
ATOM 742 O O . TYR A 1 89 ? 5.052 8.348 9.899 1.00 88.69 89 TYR A O 1
ATOM 750 N N . ILE A 1 90 ? 5.215 6.121 10.046 1.00 90.81 90 ILE A N 1
ATOM 751 C CA . ILE A 1 90 ? 4.445 5.976 11.288 1.00 90.81 90 ILE A CA 1
ATOM 752 C C . ILE A 1 90 ? 5.374 5.415 12.370 1.00 90.81 90 ILE A C 1
ATOM 754 O O . ILE A 1 90 ? 6.439 4.908 12.056 1.00 90.81 90 ILE A O 1
ATOM 758 N N . GLN A 1 91 ? 5.028 5.532 13.654 1.00 92.81 91 GLN A N 1
ATOM 759 C CA . GLN A 1 91 ? 5.836 4.927 14.718 1.00 92.81 91 GLN A CA 1
ATOM 760 C C . GLN A 1 91 ? 5.563 3.412 14.816 1.00 92.81 91 GLN A C 1
ATOM 762 O O . GLN A 1 91 ? 4.389 3.030 14.897 1.00 92.81 91 GLN A O 1
ATOM 767 N N . PRO A 1 92 ? 6.596 2.549 14.930 1.00 94.44 92 PRO A N 1
ATOM 768 C CA . PRO A 1 92 ? 6.425 1.090 14.952 1.00 94.44 92 PRO A CA 1
ATOM 769 C C . PRO A 1 92 ? 5.497 0.578 16.058 1.00 94.44 92 PRO A C 1
ATOM 771 O O . PRO A 1 92 ? 4.827 -0.440 15.897 1.00 94.44 92 PRO A O 1
ATOM 774 N N . ILE A 1 93 ? 5.407 1.310 17.173 1.00 94.69 93 ILE A N 1
ATOM 775 C CA . ILE A 1 93 ? 4.547 0.969 18.312 1.00 94.69 93 ILE A CA 1
ATOM 776 C C . ILE A 1 93 ? 3.055 0.909 17.948 1.00 94.69 93 ILE A C 1
ATOM 778 O O . ILE A 1 93 ? 2.293 0.201 18.604 1.00 94.69 93 ILE A O 1
ATOM 782 N N . PHE A 1 94 ? 2.626 1.600 16.886 1.00 95.56 94 PHE A N 1
ATOM 783 C CA . PHE A 1 94 ? 1.237 1.563 16.427 1.00 95.56 94 PHE A CA 1
ATOM 784 C C . PHE A 1 94 ? 0.891 0.309 15.620 1.00 95.56 94 PHE A C 1
ATOM 786 O O . PHE A 1 94 ? -0.294 0.011 15.470 1.00 95.56 94 PHE A O 1
ATOM 793 N N . LEU A 1 95 ? 1.880 -0.441 15.123 1.00 95.81 95 LEU A N 1
ATOM 794 C CA . LEU A 1 95 ? 1.660 -1.615 14.27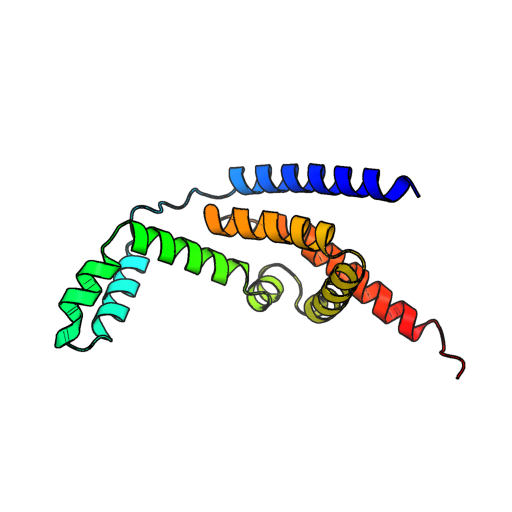5 1.00 95.81 95 LEU A CA 1
ATOM 795 C C . LEU A 1 95 ? 0.767 -2.685 14.932 1.00 95.81 95 LEU A C 1
ATOM 797 O O . LEU A 1 95 ? -0.232 -3.060 14.315 1.00 95.81 95 LEU A O 1
ATOM 801 N N . PRO A 1 96 ? 1.025 -3.160 16.171 1.00 96.25 96 PRO A N 1
ATOM 802 C CA . PRO A 1 96 ? 0.156 -4.155 16.803 1.00 96.25 96 PRO A CA 1
ATOM 803 C C . PRO A 1 96 ? -1.281 -3.650 16.986 1.00 96.25 96 PRO A C 1
ATOM 805 O O . PRO A 1 96 ? -2.233 -4.400 16.767 1.00 96.25 96 PRO A O 1
ATOM 808 N N . PHE A 1 97 ? -1.460 -2.370 17.328 1.00 97.62 97 PHE A N 1
ATOM 809 C CA . PHE A 1 97 ? -2.791 -1.778 17.459 1.00 97.62 97 PHE A CA 1
ATOM 810 C C . PHE A 1 97 ? -3.500 -1.680 16.111 1.00 97.62 97 PHE A C 1
ATOM 812 O O . PHE A 1 97 ? -4.684 -1.999 16.025 1.00 97.62 97 PHE A O 1
ATOM 819 N N . PHE A 1 98 ? -2.787 -1.298 15.051 1.00 97.25 98 PHE A N 1
ATOM 820 C CA . PHE A 1 98 ? -3.337 -1.275 13.701 1.00 97.25 98 PHE A CA 1
ATOM 821 C C . PHE A 1 98 ? -3.803 -2.660 13.267 1.00 97.25 98 PHE A C 1
ATOM 823 O O . PHE A 1 98 ? -4.933 -2.783 12.808 1.00 97.25 98 PHE A O 1
ATOM 830 N N . VAL A 1 99 ? -2.992 -3.701 13.472 1.00 96.62 99 VAL A N 1
ATOM 831 C CA . VAL A 1 99 ? -3.361 -5.081 13.125 1.00 96.62 99 VAL A CA 1
ATOM 832 C C . VAL A 1 99 ? -4.642 -5.489 13.856 1.00 96.62 99 VAL A C 1
ATOM 834 O O . VAL A 1 99 ? -5.617 -5.879 13.213 1.00 96.62 99 VAL A O 1
ATOM 837 N N . ILE A 1 100 ? -4.692 -5.328 15.183 1.00 97.00 100 ILE A N 1
ATOM 838 C CA . ILE A 1 100 ? -5.878 -5.675 15.985 1.00 97.00 100 ILE A CA 1
ATOM 839 C C . ILE A 1 100 ? -7.110 -4.895 15.510 1.00 97.00 100 ILE A C 1
ATOM 841 O O . ILE A 1 100 ? -8.169 -5.479 15.272 1.00 97.00 100 ILE A O 1
ATOM 845 N N . GLY A 1 101 ? -6.981 -3.576 15.366 1.00 97.06 101 GLY A N 1
ATOM 846 C CA . GLY A 1 101 ? -8.096 -2.720 14.988 1.00 97.06 101 GLY A CA 1
ATOM 847 C C . GLY A 1 101 ? -8.571 -2.960 13.560 1.00 97.06 101 GLY A C 1
ATOM 848 O O . GLY A 1 101 ? -9.777 -2.993 13.323 1.00 97.06 101 GLY A O 1
ATOM 849 N N . PHE A 1 102 ? -7.662 -3.198 12.618 1.00 96.69 102 PHE A N 1
ATOM 850 C CA . PHE A 1 102 ? -8.005 -3.498 11.233 1.00 96.69 102 PHE A CA 1
ATOM 851 C C . PHE A 1 102 ? -8.788 -4.810 11.126 1.00 96.69 102 PHE A C 1
ATOM 853 O O . PHE A 1 102 ? -9.883 -4.814 10.563 1.00 96.69 102 PHE A O 1
ATOM 860 N N . PHE A 1 103 ? -8.301 -5.900 11.730 1.00 97.25 103 PHE A N 1
ATOM 861 C CA . PHE A 1 103 ? -9.010 -7.185 11.710 1.00 97.25 103 PHE A CA 1
ATOM 862 C C . PHE A 1 103 ? -10.382 -7.104 12.387 1.00 97.25 103 PHE A C 1
ATOM 864 O O . PHE A 1 103 ? -11.367 -7.625 11.859 1.00 97.25 103 PHE A O 1
ATOM 871 N N . GLU A 1 104 ? -10.481 -6.403 13.515 1.00 96.25 104 GLU A N 1
ATOM 872 C CA . GLU A 1 104 ? -11.755 -6.200 14.204 1.00 96.25 104 GLU A CA 1
ATOM 873 C C . GLU A 1 104 ? -12.720 -5.330 13.377 1.00 96.25 104 GLU A C 1
ATOM 875 O O . GLU A 1 104 ? -13.924 -5.594 13.330 1.00 96.25 104 GLU A O 1
ATOM 880 N N . ALA A 1 105 ? -12.222 -4.301 12.688 1.00 94.81 105 ALA A N 1
ATOM 881 C CA . ALA A 1 105 ? -13.031 -3.471 11.800 1.00 94.81 105 ALA A CA 1
ATOM 882 C C . ALA A 1 105 ? -13.539 -4.269 10.586 1.00 94.81 105 ALA A C 1
ATOM 884 O O . ALA A 1 105 ? -14.730 -4.197 10.272 1.00 94.81 105 ALA A O 1
ATOM 885 N N . VAL A 1 106 ? -12.678 -5.077 9.955 1.00 96.19 106 VAL A N 1
ATOM 886 C CA . VAL A 1 106 ? -13.046 -5.966 8.839 1.00 96.19 106 VAL A CA 1
ATOM 887 C C . VAL A 1 106 ? -14.075 -7.004 9.282 1.00 96.19 106 VAL A C 1
ATOM 889 O O . VAL A 1 106 ? -15.049 -7.230 8.569 1.00 96.19 106 VAL A O 1
ATOM 892 N N . LYS A 1 107 ? -13.922 -7.592 10.473 1.00 95.75 107 LYS A N 1
ATOM 893 C CA . LYS A 1 107 ? -14.890 -8.550 11.025 1.00 95.75 107 LYS A CA 1
ATOM 894 C C . LYS A 1 107 ? -16.284 -7.936 11.187 1.00 95.75 107 LYS A C 1
ATOM 896 O O . LYS A 1 107 ? -17.277 -8.589 10.883 1.00 95.75 107 LYS A O 1
ATOM 901 N N . ASN A 1 108 ? -16.357 -6.690 11.654 1.00 93.06 108 ASN A N 1
ATOM 902 C CA . ASN A 1 108 ? -17.629 -6.017 11.921 1.00 93.06 108 ASN A CA 1
ATOM 903 C C . ASN A 1 108 ? -18.269 -5.420 10.656 1.00 93.06 108 ASN A C 1
ATOM 905 O O . ASN A 1 108 ? -19.487 -5.463 10.505 1.00 93.06 108 ASN A O 1
ATOM 909 N N . ASN A 1 109 ? -17.470 -4.847 9.751 1.00 92.38 109 ASN A N 1
ATOM 910 C CA . ASN A 1 109 ? -17.942 -4.167 8.543 1.00 92.38 109 ASN A CA 1
ATOM 911 C C . ASN A 1 109 ? -16.987 -4.425 7.360 1.00 92.38 109 ASN A C 1
ATOM 913 O O . ASN A 1 109 ? -16.269 -3.513 6.940 1.00 92.38 109 ASN A O 1
ATOM 917 N N . PRO A 1 110 ? -16.983 -5.634 6.769 1.00 93.69 110 PRO A N 1
ATOM 918 C CA . PRO A 1 110 ? -15.959 -6.023 5.800 1.00 93.69 110 PRO A CA 1
ATOM 919 C C . PRO A 1 110 ? -16.006 -5.175 4.530 1.00 93.69 110 PRO A C 1
ATOM 921 O O . PRO A 1 110 ? -14.984 -4.647 4.107 1.00 93.69 110 PRO A O 1
ATOM 924 N N . LYS A 1 111 ? -17.192 -4.987 3.931 1.00 93.56 111 LYS A N 1
ATOM 925 C CA . LYS A 1 111 ? -17.308 -4.292 2.637 1.00 93.56 111 LYS A CA 1
ATOM 926 C C . LYS A 1 111 ? -16.822 -2.835 2.701 1.00 93.56 111 LYS A C 1
ATOM 928 O O . LYS A 1 111 ? -15.984 -2.483 1.876 1.00 93.56 111 LYS A O 1
ATOM 933 N N . PRO A 1 112 ? -17.282 -1.987 3.649 1.00 92.56 112 PRO A N 1
ATOM 934 C CA . PRO A 1 112 ? -16.813 -0.605 3.738 1.00 92.56 112 PRO A CA 1
ATOM 935 C C . PRO A 1 112 ? -15.316 -0.494 4.018 1.00 92.56 112 PRO A C 1
ATOM 937 O O . PRO A 1 112 ? -14.645 0.316 3.387 1.00 92.56 112 PRO A O 1
ATOM 940 N N . VAL A 1 113 ? -14.802 -1.308 4.946 1.00 93.69 113 VAL A N 1
ATOM 941 C CA . VAL A 1 113 ? -13.398 -1.250 5.369 1.00 93.69 113 VAL A CA 1
ATOM 942 C C . VAL A 1 113 ? -12.488 -1.693 4.231 1.00 93.69 113 VAL A C 1
ATOM 944 O O . VAL A 1 113 ? -11.606 -0.938 3.839 1.00 93.69 113 VAL A O 1
ATOM 947 N N . LEU A 1 114 ? -12.756 -2.854 3.625 1.00 95.25 114 LEU A N 1
ATOM 948 C CA . LEU A 1 114 ? -11.965 -3.347 2.497 1.00 95.25 114 LEU A CA 1
ATOM 949 C C . LEU A 1 114 ? -12.013 -2.382 1.311 1.00 95.25 114 LEU A C 1
ATOM 951 O O . LEU A 1 114 ? -10.979 -2.124 0.705 1.00 95.25 114 LEU A O 1
ATOM 955 N N . PHE A 1 115 ? -13.174 -1.789 1.014 1.00 95.25 115 PHE A N 1
ATOM 956 C CA . PHE A 1 115 ? -13.283 -0.781 -0.040 1.00 95.25 115 PHE A CA 1
ATOM 957 C C . PHE A 1 115 ? -12.403 0.445 0.249 1.00 95.25 115 PHE A C 1
ATOM 959 O O . PHE A 1 115 ? -11.561 0.799 -0.574 1.00 95.25 115 PHE A O 1
ATOM 966 N N . LEU A 1 116 ? -12.537 1.048 1.436 1.00 94.38 116 LEU A N 1
ATOM 967 C CA . LEU A 1 116 ? -11.768 2.235 1.827 1.00 94.38 116 LEU A CA 1
ATOM 968 C C . LEU A 1 116 ? -10.259 1.979 1.921 1.00 94.38 116 LEU A C 1
ATOM 970 O O . LEU A 1 116 ? -9.485 2.896 1.673 1.00 94.38 116 LEU A O 1
ATOM 974 N N . THR A 1 117 ? -9.837 0.758 2.251 1.00 94.88 117 THR A N 1
ATOM 975 C CA . THR A 1 117 ? -8.420 0.367 2.275 1.00 94.88 117 THR A CA 1
ATOM 976 C C . THR A 1 117 ? -7.884 0.043 0.884 1.00 94.88 117 THR A C 1
ATOM 978 O O . THR A 1 117 ? -6.764 0.422 0.557 1.00 94.88 117 THR A O 1
ATOM 981 N N . SER A 1 118 ? -8.677 -0.622 0.042 1.00 95.19 118 SER A N 1
ATOM 982 C CA . SER A 1 118 ? -8.250 -1.023 -1.305 1.00 95.19 118 SER A CA 1
ATOM 983 C C . SER A 1 118 ? -8.037 0.164 -2.245 1.00 95.19 118 SER A C 1
ATOM 985 O O . SER A 1 118 ? -7.125 0.121 -3.060 1.00 95.19 118 SER A O 1
ATOM 987 N N . LEU A 1 119 ? -8.824 1.238 -2.115 1.00 94.88 119 LEU A N 1
ATOM 988 C CA . LEU A 1 119 ? -8.719 2.425 -2.967 1.00 94.88 119 LEU A CA 1
ATOM 989 C C . LEU A 1 119 ? -7.333 3.104 -2.952 1.00 94.88 119 LEU A C 1
ATOM 991 O O . LEU A 1 119 ? -6.752 3.252 -4.028 1.00 94.88 119 LEU A O 1
ATOM 995 N N . PRO A 1 120 ? -6.776 3.520 -1.796 1.00 94.12 120 PRO A N 1
ATOM 996 C CA . PRO A 1 120 ? -5.441 4.114 -1.753 1.00 94.12 120 PRO A CA 1
ATOM 997 C C . PRO A 1 120 ? -4.352 3.135 -2.186 1.00 94.12 120 PRO A C 1
ATOM 999 O O . PRO A 1 120 ? -3.456 3.540 -2.917 1.00 94.12 120 PRO A O 1
ATOM 1002 N N . ILE A 1 121 ? -4.460 1.848 -1.838 1.00 94.56 121 ILE A N 1
ATOM 1003 C CA . ILE A 1 121 ? -3.502 0.826 -2.290 1.00 94.56 121 ILE A CA 1
ATOM 1004 C C . ILE A 1 121 ? -3.523 0.711 -3.819 1.00 94.56 121 ILE A C 1
ATOM 1006 O O . ILE A 1 121 ? -2.471 0.734 -4.455 1.00 94.56 121 ILE A O 1
ATOM 1010 N N . ALA A 1 122 ? -4.710 0.633 -4.424 1.00 94.81 122 ALA A N 1
ATOM 1011 C CA . ALA A 1 122 ? -4.865 0.551 -5.872 1.00 94.81 122 ALA A CA 1
ATOM 1012 C C . ALA A 1 122 ? -4.325 1.804 -6.568 1.00 94.81 122 ALA A C 1
ATOM 1014 O O . ALA A 1 122 ? -3.597 1.685 -7.552 1.00 94.81 122 ALA A O 1
ATOM 1015 N N . LEU A 1 123 ? -4.624 2.998 -6.042 1.00 93.94 123 LEU A N 1
ATOM 1016 C CA . LEU A 1 123 ? -4.082 4.239 -6.587 1.00 93.94 123 LEU A CA 1
ATOM 1017 C C . LEU A 1 123 ? -2.552 4.226 -6.542 1.00 93.94 123 LEU A C 1
ATOM 1019 O O . LEU A 1 123 ? -1.930 4.406 -7.582 1.00 93.94 123 LEU A O 1
ATOM 1023 N N . LEU A 1 124 ? -1.957 3.979 -5.373 1.00 92.56 124 LEU A N 1
ATOM 1024 C CA . LEU A 1 124 ? -0.502 3.965 -5.176 1.00 92.56 124 LEU A CA 1
ATOM 1025 C C . LEU A 1 124 ? 0.195 2.891 -6.019 1.00 92.56 124 LEU A C 1
ATOM 1027 O O . LEU A 1 124 ? 1.296 3.110 -6.513 1.00 92.56 124 LEU A O 1
ATOM 1031 N N . THR A 1 125 ? -0.471 1.765 -6.265 1.00 93.06 125 THR A N 1
ATOM 1032 C CA . THR A 1 125 ? 0.013 0.742 -7.202 1.00 93.06 125 THR A CA 1
ATOM 1033 C C . THR A 1 125 ? 0.108 1.302 -8.627 1.00 93.06 125 THR A C 1
ATOM 1035 O O . THR A 1 125 ? 1.105 1.081 -9.310 1.00 93.06 125 THR A O 1
ATOM 1038 N N . ILE A 1 126 ? -0.899 2.072 -9.062 1.00 91.12 126 ILE A N 1
ATOM 1039 C CA . ILE A 1 126 ? -0.996 2.643 -10.416 1.00 91.12 126 ILE A CA 1
ATOM 1040 C C . ILE A 1 126 ? -0.142 3.900 -10.598 1.00 91.12 126 ILE A C 1
ATOM 1042 O O . ILE A 1 126 ? 0.315 4.155 -11.708 1.00 91.12 126 ILE A O 1
ATOM 1046 N N . ILE A 1 127 ? 0.086 4.717 -9.573 1.00 89.44 127 ILE A N 1
ATOM 1047 C CA . ILE A 1 127 ? 0.830 5.985 -9.735 1.00 89.44 127 ILE A CA 1
ATOM 1048 C C . ILE A 1 127 ? 2.239 5.935 -9.137 1.00 89.44 127 ILE A C 1
ATOM 1050 O O . ILE A 1 127 ? 3.022 6.847 -9.385 1.00 89.44 127 ILE A O 1
ATOM 1054 N N . GLY A 1 128 ? 2.555 4.891 -8.367 1.00 83.06 128 GLY A N 1
ATOM 1055 C CA . GLY A 1 128 ? 3.752 4.820 -7.538 1.00 83.06 128 GLY A CA 1
ATOM 1056 C C . GLY A 1 128 ? 3.618 5.631 -6.246 1.00 83.06 128 GLY A C 1
ATOM 1057 O O . GLY A 1 128 ? 2.537 6.087 -5.870 1.00 83.06 128 GLY A O 1
ATOM 1058 N N . HIS A 1 129 ? 4.737 5.808 -5.545 1.00 71.31 129 HIS A N 1
ATOM 1059 C CA . HIS A 1 129 ? 4.777 6.517 -4.261 1.00 71.31 129 HIS A CA 1
ATOM 1060 C C . HIS A 1 129 ? 5.907 7.551 -4.165 1.00 71.31 129 HIS A C 1
ATOM 1062 O O . HIS A 1 129 ? 6.225 8.000 -3.066 1.00 71.31 129 HIS A O 1
ATOM 1068 N N . GLU A 1 130 ? 6.489 7.970 -5.300 1.00 74.25 130 GLU A N 1
ATOM 1069 C CA . GLU A 1 130 ? 7.493 9.044 -5.363 1.00 74.25 130 GLU A CA 1
ATOM 1070 C C . GLU A 1 130 ? 6.868 10.409 -5.013 1.00 74.25 130 GLU A C 1
ATOM 1072 O O . GLU A 1 130 ? 6.631 11.277 -5.861 1.00 74.25 130 GLU A O 1
ATOM 1077 N N . ASN A 1 131 ? 6.571 10.587 -3.732 1.00 73.94 131 ASN A N 1
ATOM 1078 C CA . ASN A 1 131 ? 6.035 11.788 -3.124 1.00 73.94 131 ASN A CA 1
ATOM 1079 C C . ASN A 1 131 ? 6.826 12.064 -1.840 1.00 73.94 131 ASN A C 1
ATOM 1081 O O . ASN A 1 131 ? 7.043 11.168 -1.027 1.00 73.94 131 ASN A O 1
ATOM 1085 N N . ALA A 1 132 ? 7.221 13.321 -1.633 1.00 75.38 132 ALA A N 1
ATOM 1086 C CA . ALA A 1 132 ? 7.950 13.749 -0.441 1.00 75.38 132 ALA A CA 1
ATOM 1087 C C . ALA A 1 132 ? 7.192 13.458 0.869 1.00 75.38 132 ALA A C 1
ATOM 1089 O O . ALA A 1 132 ? 7.815 13.259 1.907 1.00 75.38 132 ALA A O 1
ATOM 1090 N N . MET A 1 133 ? 5.857 13.423 0.829 1.00 80.38 133 MET A N 1
ATOM 1091 C CA . MET A 1 133 ? 5.009 13.173 2.003 1.00 80.38 133 MET A CA 1
ATOM 1092 C C . MET A 1 133 ? 4.712 11.684 2.249 1.00 80.38 133 MET A C 1
ATOM 1094 O O . MET A 1 133 ? 4.015 11.353 3.211 1.00 80.38 133 MET A O 1
ATOM 1098 N N . GLY A 1 134 ? 5.211 10.793 1.386 1.00 84.88 134 GLY A N 1
ATOM 1099 C CA . GLY A 1 134 ? 4.885 9.371 1.414 1.00 84.88 134 GLY A CA 1
ATOM 1100 C C . GLY A 1 134 ? 3.457 9.058 0.938 1.00 84.88 134 GLY A C 1
ATOM 1101 O O . GLY A 1 134 ? 2.801 9.885 0.288 1.00 84.88 134 GLY A O 1
ATOM 1102 N N . PRO A 1 135 ? 2.950 7.853 1.246 1.00 90.75 135 PRO A N 1
ATOM 1103 C CA . PRO A 1 135 ? 1.626 7.391 0.839 1.00 90.75 135 PRO A CA 1
ATOM 1104 C C . PRO A 1 135 ? 0.538 7.890 1.803 1.00 90.75 135 PRO A C 1
ATOM 1106 O O . PRO A 1 135 ? -0.190 7.110 2.420 1.00 90.75 135 PRO A O 1
ATOM 1109 N N . PHE A 1 136 ? 0.406 9.211 1.948 1.00 91.88 136 PHE A N 1
ATOM 1110 C CA . PHE A 1 136 ? -0.470 9.824 2.954 1.00 91.88 136 PHE A CA 1
ATOM 1111 C C . PHE A 1 136 ? -1.957 9.475 2.786 1.00 91.88 136 PHE A C 1
ATOM 1113 O O . PHE A 1 136 ? -2.720 9.536 3.750 1.00 91.88 136 PHE A O 1
ATOM 1120 N N . SER A 1 137 ? -2.383 9.059 1.590 1.00 93.38 137 SER A N 1
ATOM 1121 C CA . SER A 1 137 ? -3.733 8.518 1.368 1.00 93.38 137 SER A CA 1
ATOM 1122 C C . SER A 1 137 ? -4.036 7.247 2.186 1.00 93.38 137 SER A C 1
ATOM 1124 O O . SER A 1 137 ? -5.204 6.969 2.458 1.00 93.38 137 SER A O 1
ATOM 1126 N N . LEU A 1 138 ? -3.016 6.512 2.654 1.00 93.50 138 LEU A N 1
ATOM 1127 C CA . LEU A 1 138 ? -3.172 5.370 3.567 1.00 93.50 138 LEU A CA 1
ATOM 1128 C C . LEU A 1 138 ? -3.340 5.787 5.035 1.00 93.50 138 LEU A C 1
ATOM 1130 O O . LEU A 1 138 ? -3.875 5.015 5.834 1.00 93.50 138 LEU A O 1
ATOM 1134 N N . TYR A 1 139 ? -2.919 6.996 5.416 1.00 93.38 139 T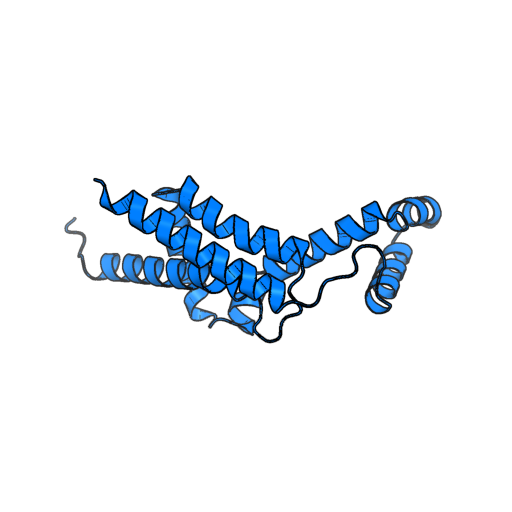YR A N 1
ATOM 1135 C CA . TYR 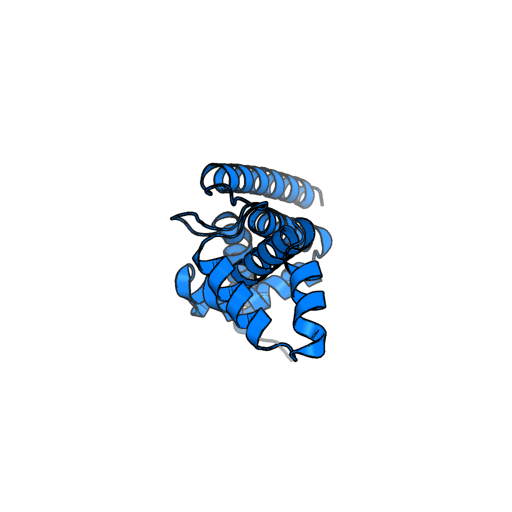A 1 139 ? -2.865 7.418 6.820 1.00 93.38 139 TYR A CA 1
ATOM 1136 C C . TYR A 1 139 ? -4.214 7.352 7.547 1.00 93.38 139 TYR A C 1
ATOM 1138 O O . TYR A 1 139 ? -4.234 6.844 8.668 1.00 93.38 139 TYR A O 1
ATOM 1146 N N . PRO A 1 140 ? -5.358 7.766 6.965 1.00 94.38 140 PRO A N 1
ATOM 1147 C CA . PRO A 1 140 ? -6.643 7.653 7.655 1.00 94.38 140 PRO A CA 1
ATOM 1148 C C . PRO A 1 140 ? -7.010 6.209 8.008 1.00 94.38 140 PRO A C 1
ATOM 1150 O O . PRO A 1 140 ? -7.563 5.958 9.077 1.00 94.38 140 PRO A O 1
ATOM 1153 N N . VAL A 1 141 ? -6.684 5.256 7.129 1.00 94.31 141 VAL A N 1
ATOM 1154 C CA . VAL A 1 141 ? -6.929 3.827 7.365 1.00 94.31 141 VAL A CA 1
ATOM 1155 C C . VAL A 1 141 ? -6.010 3.322 8.470 1.00 94.31 141 VAL A C 1
ATOM 1157 O O . VAL A 1 141 ? -6.472 2.636 9.383 1.00 94.31 141 VAL A O 1
ATOM 1160 N N . ILE A 1 142 ? -4.729 3.690 8.417 1.00 95.06 142 ILE A N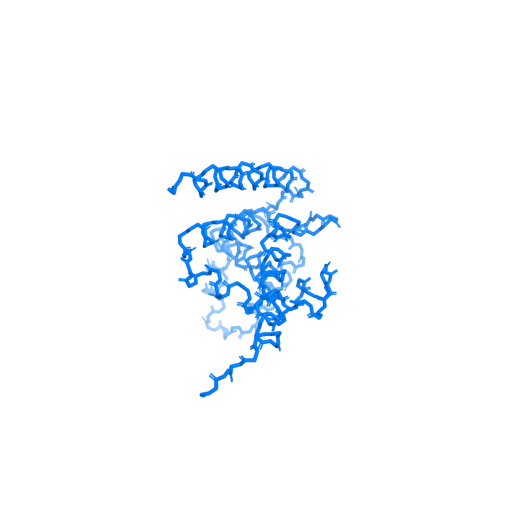 1
ATOM 1161 C CA . ILE A 1 142 ? -3.740 3.226 9.386 1.00 95.06 142 ILE A CA 1
ATOM 1162 C C . ILE A 1 142 ? -4.012 3.803 10.778 1.00 95.06 142 ILE A C 1
ATOM 1164 O O . ILE A 1 142 ? -4.181 3.042 11.731 1.00 95.06 142 ILE A O 1
ATOM 1168 N N . TYR A 1 143 ? -4.125 5.125 10.910 1.00 95.38 143 TYR A N 1
ATOM 1169 C CA . TYR A 1 143 ? -4.407 5.759 12.198 1.00 95.38 143 TYR A CA 1
ATOM 1170 C C . TYR A 1 143 ? -5.798 5.401 12.718 1.00 95.38 143 TYR A C 1
ATOM 1172 O O . TYR A 1 143 ? -5.945 5.128 13.907 1.00 95.38 143 TYR A O 1
ATOM 1180 N N . GLY A 1 144 ? -6.812 5.334 11.850 1.00 94.88 144 GLY A N 1
ATOM 1181 C CA . GLY A 1 144 ? -8.155 4.906 12.242 1.00 94.88 144 GLY A CA 1
ATOM 1182 C C . GLY A 1 144 ? -8.169 3.475 12.787 1.00 94.88 144 GLY A C 1
ATOM 1183 O O . GLY A 1 144 ? -8.735 3.225 13.853 1.00 94.88 144 GLY A O 1
ATOM 1184 N N . GLY A 1 145 ? -7.488 2.550 12.104 1.00 96.25 145 GLY A N 1
ATOM 1185 C CA . GLY A 1 145 ? -7.306 1.176 12.569 1.00 96.25 145 GLY A CA 1
ATOM 1186 C C . GLY A 1 145 ? -6.525 1.110 13.882 1.00 96.25 145 GLY A C 1
ATOM 1187 O O . GLY A 1 145 ? -6.972 0.461 14.824 1.00 96.25 145 GLY A O 1
ATOM 1188 N N . ALA A 1 146 ? -5.408 1.832 13.992 1.00 97.00 146 ALA A N 1
ATOM 1189 C CA . ALA A 1 146 ? -4.592 1.859 15.204 1.00 97.00 146 ALA A CA 1
ATOM 1190 C C . ALA A 1 146 ? -5.362 2.398 16.418 1.00 97.00 146 ALA A C 1
ATOM 1192 O O . ALA A 1 146 ? -5.353 1.772 17.477 1.00 97.00 146 ALA A O 1
ATOM 1193 N N . LEU A 1 147 ? -6.085 3.511 16.266 1.00 96.88 147 LEU A N 1
ATOM 1194 C CA . LEU A 1 147 ? -6.907 4.086 17.334 1.00 96.88 147 LEU A CA 1
ATOM 1195 C C . LEU A 1 147 ? -8.027 3.133 17.761 1.00 96.88 147 LEU A C 1
ATOM 1197 O O . LEU A 1 147 ? -8.263 2.958 18.957 1.00 96.88 147 LEU A O 1
ATOM 1201 N N . TRP A 1 148 ? -8.684 2.474 16.803 1.00 95.62 148 TRP A N 1
ATOM 1202 C CA . TRP A 1 148 ? -9.712 1.480 17.106 1.00 95.62 148 TRP A CA 1
ATOM 1203 C C . TRP A 1 148 ? -9.146 0.263 17.847 1.00 95.62 148 TRP A C 1
ATOM 1205 O O . TRP A 1 148 ? -9.742 -0.205 18.819 1.00 95.62 148 TRP A O 1
ATOM 1215 N N . GLY A 1 149 ? -7.976 -0.228 17.436 1.00 97.00 149 GLY A N 1
ATOM 1216 C CA . GLY A 1 149 ? -7.293 -1.325 18.116 1.00 97.00 149 GLY A CA 1
ATOM 1217 C C . GLY A 1 149 ? -6.852 -0.951 19.527 1.00 97.00 149 GLY A C 1
ATOM 1218 O O . GLY A 1 149 ? -7.086 -1.714 20.463 1.00 97.00 149 GLY A O 1
ATOM 1219 N N . MET A 1 150 ? -6.296 0.247 19.708 1.00 97.12 150 MET A N 1
ATOM 1220 C CA . MET A 1 150 ? -5.939 0.775 21.026 1.00 97.12 150 MET A CA 1
ATOM 1221 C C . MET A 1 150 ? -7.170 0.872 21.935 1.00 97.12 150 MET A C 1
ATOM 1223 O O . MET A 1 150 ? -7.131 0.392 23.066 1.00 97.12 150 MET A O 1
ATOM 1227 N N . PHE A 1 151 ? -8.288 1.400 21.426 1.00 96.56 151 PHE A N 1
ATOM 1228 C CA . PHE A 1 151 ? -9.557 1.443 22.153 1.00 96.56 151 PHE A CA 1
ATOM 1229 C C . PHE A 1 151 ? -10.024 0.043 22.575 1.00 96.56 151 PHE A C 1
ATOM 1231 O O . PHE A 1 151 ? -10.382 -0.167 23.732 1.00 96.56 151 PHE A O 1
ATOM 1238 N N . LYS A 1 152 ? -9.967 -0.945 21.676 1.00 94.44 152 LYS A N 1
ATOM 1239 C CA . LYS A 1 152 ? -10.346 -2.335 21.979 1.00 94.44 152 LYS A CA 1
ATOM 1240 C C . LYS A 1 152 ? -9.470 -2.964 23.059 1.00 94.44 152 LYS A C 1
ATOM 1242 O O . LYS A 1 152 ? -9.996 -3.633 23.948 1.00 94.44 152 LYS A O 1
ATOM 1247 N N . VAL A 1 153 ? -8.160 -2.739 22.998 1.00 94.81 153 VAL A N 1
ATOM 1248 C CA . VAL A 1 153 ? -7.215 -3.219 24.013 1.00 94.81 153 VAL A CA 1
ATOM 1249 C C . VAL A 1 153 ? -7.513 -2.565 25.364 1.00 94.81 153 VAL A C 1
ATOM 1251 O O . VAL A 1 153 ? -7.674 -3.276 26.351 1.00 94.81 153 VAL A O 1
ATOM 1254 N N . LEU A 1 154 ? -7.676 -1.240 25.402 1.00 95.00 154 LEU A N 1
ATOM 1255 C CA . LEU A 1 154 ? -8.014 -0.495 26.620 1.00 95.00 154 LEU A CA 1
ATOM 1256 C C . LEU A 1 154 ? -9.321 -0.982 27.256 1.00 95.00 154 LEU A C 1
ATOM 1258 O O . LEU A 1 154 ? -9.356 -1.262 28.451 1.00 95.00 154 LEU A O 1
ATOM 1262 N N . MET A 1 155 ? -10.381 -1.148 26.462 1.00 93.06 155 MET A N 1
ATOM 1263 C CA . MET A 1 155 ? -11.676 -1.619 26.964 1.00 93.06 155 MET A CA 1
ATOM 1264 C C . MET A 1 155 ? -11.604 -3.035 27.544 1.00 93.06 155 MET A C 1
ATOM 1266 O O . MET A 1 155 ? -12.300 -3.328 28.512 1.00 93.06 155 MET A O 1
ATOM 1270 N N . LYS A 1 156 ? -10.736 -3.897 27.000 1.00 90.62 156 LYS A N 1
ATOM 1271 C CA . LYS A 1 156 ? -10.498 -5.244 27.539 1.00 90.62 156 LYS A CA 1
ATOM 1272 C C . LYS A 1 156 ? -9.807 -5.221 28.908 1.00 90.62 156 LYS A C 1
ATOM 1274 O O . LYS A 1 156 ? -10.016 -6.134 29.696 1.00 90.62 156 LYS A O 1
ATOM 1279 N N . PHE A 1 157 ? -8.988 -4.208 29.187 1.00 90.44 157 PHE A N 1
ATOM 1280 C CA . PHE A 1 157 ? -8.355 -4.032 30.498 1.00 90.44 157 PHE A CA 1
ATOM 1281 C C . PHE A 1 157 ? -9.273 -3.345 31.515 1.00 90.44 157 PHE A C 1
ATOM 1283 O O . PHE A 1 157 ? -9.213 -3.669 32.696 1.00 90.44 157 PHE A O 1
ATOM 1290 N N . LEU A 1 158 ? -10.102 -2.396 31.069 1.00 90.25 158 LEU A N 1
ATOM 1291 C CA . LEU A 1 158 ? -10.956 -1.589 31.948 1.00 90.25 158 LEU A CA 1
ATOM 1292 C C . LEU A 1 158 ? -12.242 -2.293 32.381 1.00 90.25 158 LEU A C 1
ATOM 1294 O O . LEU A 1 158 ? -12.758 -1.984 33.451 1.00 90.25 158 LEU A O 1
ATOM 1298 N N . ILE A 1 159 ? -12.776 -3.205 31.567 1.00 85.56 159 ILE A N 1
ATOM 1299 C CA . ILE A 1 159 ? -13.945 -4.002 31.936 1.00 85.56 159 ILE A CA 1
ATOM 1300 C C . ILE A 1 159 ? -13.425 -5.329 32.497 1.00 85.56 159 ILE A C 1
ATOM 1302 O O . ILE A 1 159 ? -13.044 -6.199 31.708 1.00 85.56 159 ILE A O 1
ATOM 1306 N N . PRO A 1 160 ? -13.369 -5.510 33.831 1.00 71.19 160 PRO A N 1
ATOM 1307 C CA . PRO A 1 160 ? -13.056 -6.811 34.392 1.00 71.19 160 PRO A CA 1
ATOM 1308 C C . PRO A 1 160 ? -14.111 -7.799 33.900 1.00 71.19 160 PRO A C 1
ATOM 1310 O O . PRO A 1 160 ? -15.311 -7.582 34.058 1.00 71.19 160 PRO A O 1
ATOM 1313 N N . HIS A 1 161 ? -13.663 -8.880 33.266 1.00 71.12 161 HIS A N 1
ATOM 1314 C CA . HIS A 1 161 ? -14.528 -10.022 33.028 1.00 71.12 161 HIS A CA 1
ATOM 1315 C C . HIS A 1 161 ? -14.863 -10.621 34.397 1.00 71.12 161 HIS A C 1
ATOM 1317 O O . HIS A 1 161 ? -14.070 -11.391 34.941 1.00 71.12 161 HIS A O 1
ATOM 1323 N N . GLU A 1 162 ? -16.006 -10.234 34.968 1.00 58.44 162 GLU A N 1
ATOM 1324 C CA . GLU A 1 162 ? -16.670 -11.062 35.969 1.00 58.44 162 GLU A CA 1
ATOM 1325 C C . GLU A 1 162 ? -16.875 -12.434 35.317 1.00 58.44 162 GLU A C 1
ATOM 1327 O O . GLU A 1 162 ? -17.505 -12.549 34.263 1.00 58.44 162 GLU A O 1
ATOM 1332 N N . LYS A 1 163 ? -16.172 -13.428 35.864 1.00 52.59 163 LYS A N 1
ATOM 1333 C CA . LYS A 1 163 ? -16.239 -14.822 35.430 1.00 52.59 163 LYS A CA 1
ATOM 1334 C C . LYS A 1 163 ? -17.529 -15.464 35.904 1.00 52.59 163 LYS A C 1
ATOM 1336 O O . LYS A 1 163 ? -17.912 -15.181 37.059 1.00 52.59 163 LYS A O 1
#

Radius of gyration: 20.55 Å; chains: 1; bounding box: 52×38×61 Å

Sequence (163 aa):
MRLGRGIYYLAVLLMLGLLFLQYRGTKPTNYGQLTEIERIAQLRRMNEYSPAFYRLANLIEARPEAVIYFKLEKNFLENFDLFSLFTSYIQPIFLPFFVIGFFEAVKNNPKPVLFLTSLPIALLTIIGHENAMGPFSLYPVIYGGALWGMFKVLMKFLIPHEK